Protein AF-A0A965PDK1-F1 (afdb_monomer_lite)

Radius of gyration: 18.81 Å; chains: 1; bounding box: 56×50×44 Å

pLDDT: mean 82.46, std 15.89, range [41.28, 96.88]

Sequence (99 aa):
MPIPIEQLTARRRTVTIEEIGPLVFREPTLAEAQTSAVNPYWWVTTIECPDGTPFLTNPKEAGTIRADLAAALLAEVNRIRPTVAPSEGSGASQAPSNV

Structure (mmCIF, N/CA/C/O backbone):
data_AF-A0A965PDK1-F1
#
_entry.id   AF-A0A965PDK1-F1
#
loop_
_atom_site.group_PDB
_atom_site.id
_atom_site.type_symbol
_atom_site.label_atom_id
_atom_site.label_alt_id
_atom_site.label_comp_id
_atom_site.label_asym_id
_atom_site.label_entity_id
_atom_site.label_seq_id
_atom_site.pdbx_PDB_ins_code
_atom_site.Cartn_x
_atom_site.Cartn_y
_atom_site.Cartn_z
_atom_site.occupancy
_atom_site.B_iso_or_equiv
_atom_site.auth_seq_id
_atom_site.auth_comp_id
_atom_site.auth_asym_id
_atom_site.auth_atom_id
_atom_site.pdbx_PDB_model_num
ATOM 1 N N . MET A 1 1 ? 4.987 -15.908 -29.651 1.00 68.56 1 MET A N 1
ATOM 2 C CA . MET A 1 1 ? 3.858 -14.954 -29.619 1.00 68.56 1 MET A CA 1
ATOM 3 C C . MET A 1 1 ? 4.185 -13.890 -28.578 1.00 68.56 1 MET A C 1
ATOM 5 O O . MET A 1 1 ? 4.682 -14.287 -27.529 1.00 68.56 1 MET A O 1
ATOM 9 N N . PRO A 1 2 ? 4.015 -12.588 -28.859 1.00 82.75 2 PRO A N 1
ATOM 10 C CA . PRO A 1 2 ? 4.267 -11.542 -27.868 1.00 82.75 2 PRO A CA 1
ATOM 11 C C . PRO A 1 2 ? 3.288 -11.656 -26.691 1.00 82.75 2 PRO A C 1
ATOM 13 O O . PRO A 1 2 ? 2.119 -11.984 -26.889 1.00 82.75 2 PRO A O 1
ATOM 16 N N . ILE A 1 3 ? 3.781 -11.408 -25.476 1.00 83.25 3 ILE A N 1
ATOM 17 C CA . ILE A 1 3 ? 2.969 -11.375 -24.252 1.00 83.25 3 ILE A CA 1
ATOM 18 C C . ILE A 1 3 ? 2.403 -9.953 -24.100 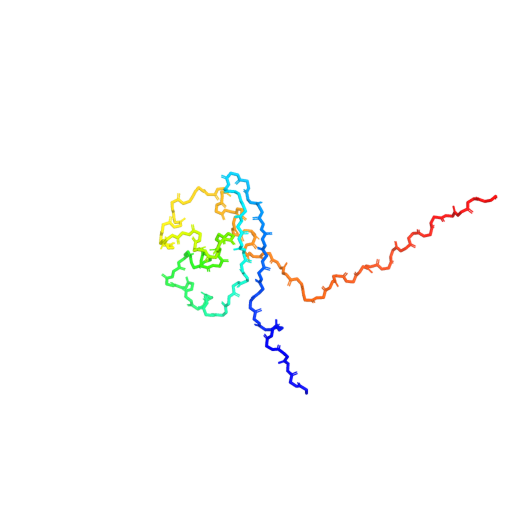1.00 83.25 3 ILE A C 1
ATOM 20 O O . ILE A 1 3 ? 3.189 -9.004 -24.155 1.00 83.25 3 ILE A O 1
ATOM 24 N N . PRO A 1 4 ? 1.082 -9.777 -23.918 1.00 82.88 4 PRO A N 1
ATOM 25 C CA . PRO A 1 4 ? 0.488 -8.466 -23.662 1.00 82.88 4 PRO A CA 1
ATOM 26 C C . PRO A 1 4 ? 1.004 -7.859 -22.352 1.00 82.88 4 PRO A C 1
ATOM 28 O O . PRO A 1 4 ? 1.091 -8.546 -21.332 1.00 82.88 4 PRO A O 1
ATOM 31 N N . ILE A 1 5 ? 1.342 -6.567 -22.366 1.00 78.81 5 ILE A N 1
ATOM 32 C CA . ILE A 1 5 ? 1.963 -5.892 -21.217 1.00 78.81 5 ILE A CA 1
ATOM 33 C C . ILE A 1 5 ? 1.016 -5.814 -20.014 1.00 78.81 5 ILE A C 1
ATOM 35 O O . ILE A 1 5 ? 1.472 -5.840 -18.876 1.00 78.81 5 ILE A O 1
ATOM 39 N N . GLU A 1 6 ? -0.299 -5.805 -20.242 1.00 78.56 6 GLU A N 1
ATOM 40 C CA . GLU A 1 6 ? -1.313 -5.762 -19.183 1.00 78.56 6 GLU A CA 1
ATOM 41 C C . GLU A 1 6 ? -1.330 -7.045 -18.339 1.00 78.56 6 GLU A C 1
ATOM 43 O O . GLU A 1 6 ? -1.838 -7.057 -17.220 1.00 78.56 6 GLU A O 1
ATOM 48 N N . GLN A 1 7 ? -0.756 -8.137 -18.856 1.00 78.69 7 GLN A N 1
ATOM 49 C CA . GLN A 1 7 ? -0.567 -9.377 -18.099 1.00 78.69 7 GLN A CA 1
ATOM 50 C C . GLN A 1 7 ? 0.633 -9.305 -17.146 1.00 78.69 7 GLN A C 1
ATOM 52 O O . GLN A 1 7 ? 0.768 -10.171 -16.284 1.00 78.69 7 GLN A O 1
ATOM 57 N N . LEU A 1 8 ? 1.493 -8.295 -17.305 1.00 80.25 8 LEU A N 1
ATOM 58 C CA . LEU A 1 8 ? 2.748 -8.117 -16.571 1.00 80.25 8 LEU A CA 1
ATOM 59 C C . LEU A 1 8 ? 2.764 -6.840 -15.712 1.00 80.25 8 LEU A C 1
ATOM 61 O O . LEU A 1 8 ? 3.680 -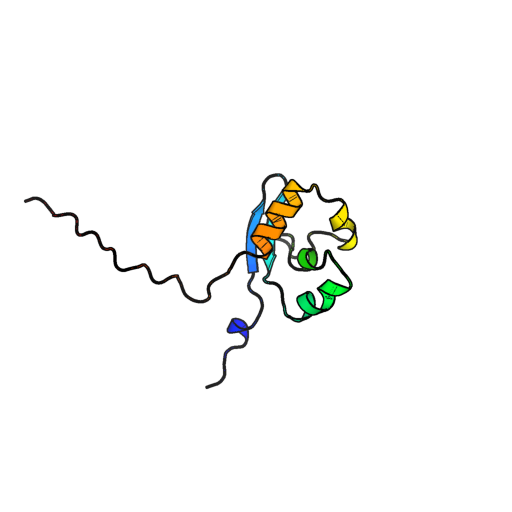6.662 -14.909 1.00 80.25 8 LEU A O 1
ATOM 65 N N . THR A 1 9 ? 1.791 -5.940 -15.875 1.00 84.88 9 THR A N 1
ATOM 66 C CA . THR A 1 9 ? 1.660 -4.724 -15.063 1.00 84.88 9 THR A CA 1
ATOM 67 C C . THR A 1 9 ? 0.844 -4.967 -13.797 1.00 84.88 9 THR A C 1
ATOM 69 O O . THR A 1 9 ? -0.000 -5.859 -13.722 1.00 84.88 9 THR A O 1
ATOM 72 N N . ALA A 1 10 ? 1.117 -4.152 -12.778 1.00 85.44 10 ALA A N 1
ATOM 73 C CA . ALA A 1 10 ? 0.517 -4.301 -11.463 1.00 85.44 10 ALA A CA 1
ATOM 74 C C . ALA A 1 10 ? -0.992 -4.040 -11.478 1.00 85.44 10 ALA A C 1
ATOM 76 O O . ALA A 1 10 ? -1.467 -2.986 -11.917 1.00 85.44 10 ALA A O 1
ATOM 77 N N . ARG A 1 11 ? -1.745 -4.991 -10.933 1.00 87.25 11 ARG A N 1
ATOM 78 C CA . ARG A 1 11 ? -3.209 -4.944 -10.890 1.00 87.25 11 ARG A CA 1
ATOM 79 C C . ARG A 1 11 ? -3.698 -4.099 -9.733 1.00 87.25 11 ARG A C 1
ATOM 81 O O . ARG A 1 11 ? -3.005 -3.956 -8.731 1.00 87.25 11 ARG A O 1
ATOM 88 N N . ARG A 1 12 ? -4.917 -3.574 -9.860 1.00 90.44 12 ARG A N 1
ATOM 89 C CA . ARG A 1 12 ? -5.555 -2.699 -8.869 1.00 90.44 12 ARG A CA 1
ATOM 90 C C . ARG A 1 12 ? -6.883 -3.282 -8.397 1.00 90.44 12 ARG A C 1
ATOM 92 O O . ARG A 1 12 ? -7.583 -3.933 -9.171 1.00 90.44 12 ARG A O 1
ATOM 99 N N . ARG A 1 13 ? -7.241 -3.032 -7.139 1.00 90.81 13 ARG A N 1
ATOM 100 C CA . ARG A 1 13 ? -8.525 -3.422 -6.547 1.00 90.81 13 ARG A CA 1
ATOM 101 C C . ARG A 1 13 ? -8.959 -2.408 -5.496 1.00 90.81 13 ARG A C 1
ATOM 103 O O . ARG A 1 13 ? -8.165 -2.058 -4.632 1.00 90.81 13 ARG A O 1
ATOM 110 N N . THR A 1 14 ? -10.229 -2.024 -5.514 1.00 93.50 14 THR A N 1
ATOM 111 C CA . THR A 1 14 ? -10.830 -1.230 -4.435 1.00 93.50 14 THR A CA 1
ATOM 112 C C . THR A 1 14 ? -11.316 -2.138 -3.307 1.00 93.50 14 THR A C 1
ATOM 114 O O . THR A 1 14 ? -12.010 -3.126 -3.560 1.00 93.50 14 THR A O 1
ATOM 117 N N . VAL A 1 15 ? -10.954 -1.812 -2.069 1.00 93.56 15 VAL A N 1
ATOM 118 C CA . VAL A 1 15 ? -11.339 -2.536 -0.853 1.00 93.56 15 VAL A CA 1
ATOM 119 C C . VAL A 1 15 ? -11.704 -1.529 0.231 1.00 93.56 15 VAL A C 1
ATOM 121 O O . VAL A 1 15 ? -11.002 -0.542 0.428 1.00 93.56 15 VAL A O 1
ATOM 124 N N . THR A 1 16 ? -12.801 -1.783 0.940 1.00 94.31 16 THR A N 1
ATOM 125 C CA . THR A 1 16 ? -13.190 -0.991 2.111 1.00 94.31 16 THR A CA 1
ATOM 126 C C . THR A 1 16 ? -12.500 -1.545 3.347 1.00 94.31 16 THR A C 1
ATOM 128 O O . THR A 1 16 ? -12.711 -2.705 3.698 1.00 94.31 16 THR A O 1
ATOM 131 N N . ILE A 1 17 ? -11.686 -0.718 3.994 1.00 92.19 17 ILE A N 1
ATOM 132 C CA . ILE A 1 17 ? -11.047 -1.028 5.273 1.00 92.19 17 ILE A CA 1
ATOM 133 C C . ILE A 1 17 ? -11.905 -0.437 6.389 1.00 92.19 17 ILE A C 1
ATOM 135 O O . ILE A 1 17 ? -12.375 0.698 6.285 1.00 92.19 17 ILE A O 1
ATOM 139 N N . GLU A 1 18 ? -12.130 -1.214 7.445 1.00 90.12 18 GLU A N 1
ATOM 140 C CA . GLU A 1 18 ? -12.842 -0.746 8.634 1.00 90.12 18 GLU A CA 1
ATOM 141 C C . GLU A 1 18 ? -12.145 0.497 9.217 1.00 90.12 18 GLU A C 1
ATOM 143 O O . GLU A 1 18 ? -10.924 0.616 9.156 1.00 90.12 18 GLU A O 1
ATOM 148 N N . GLU A 1 19 ? -12.920 1.460 9.717 1.00 88.94 19 GLU A N 1
ATOM 149 C CA . GLU A 1 19 ? -12.455 2.762 10.242 1.00 88.94 19 GLU A CA 1
ATOM 150 C C . GLU A 1 19 ? -11.823 3.747 9.230 1.00 88.94 19 GLU A C 1
ATOM 152 O O . GLU A 1 19 ? -11.809 4.945 9.508 1.00 88.94 19 GLU A O 1
ATOM 157 N N . ILE A 1 20 ? -11.348 3.302 8.059 1.00 90.88 20 ILE A N 1
ATOM 158 C CA . ILE A 1 20 ? -10.718 4.177 7.044 1.00 90.88 20 ILE A CA 1
ATOM 159 C C . ILE A 1 20 ? -11.662 4.467 5.871 1.00 90.88 20 ILE A C 1
ATOM 161 O O . ILE A 1 20 ? -11.724 5.591 5.376 1.00 90.88 20 ILE A O 1
ATOM 165 N N . GLY A 1 21 ? -12.412 3.460 5.422 1.00 93.25 21 GLY A N 1
ATOM 166 C CA . GLY A 1 21 ? -13.244 3.540 4.225 1.00 93.25 21 GLY A CA 1
ATOM 167 C C . GLY A 1 21 ? -12.581 2.930 2.980 1.00 93.25 21 GLY A C 1
ATOM 168 O O . GLY A 1 21 ? -11.710 2.062 3.097 1.00 93.25 21 GLY A O 1
ATOM 169 N N . PRO A 1 22 ? -13.051 3.289 1.771 1.00 95.62 22 PRO A N 1
ATOM 170 C CA . PRO A 1 22 ? -12.591 2.681 0.527 1.00 95.62 22 PRO A CA 1
ATOM 171 C C . PRO A 1 22 ? -11.181 3.143 0.153 1.00 95.62 22 PRO A C 1
ATOM 173 O O . PRO A 1 22 ? -10.914 4.337 0.061 1.00 95.62 22 PRO A O 1
ATOM 176 N N . LEU A 1 23 ? -10.311 2.183 -0.144 1.00 96.88 23 LEU A N 1
ATOM 177 C CA . LEU A 1 23 ? -8.959 2.397 -0.652 1.00 96.88 23 LEU A CA 1
ATOM 178 C C . LEU A 1 23 ? -8.719 1.535 -1.891 1.00 96.88 23 LEU A C 1
ATOM 180 O O . LEU A 1 23 ? -9.302 0.462 -2.050 1.00 96.88 23 LEU A O 1
ATOM 184 N N . VAL A 1 24 ? -7.843 1.998 -2.771 1.00 95.56 24 VAL A N 1
ATOM 185 C CA . VAL A 1 24 ? -7.393 1.281 -3.960 1.00 95.56 24 VAL A CA 1
ATOM 186 C C . VAL A 1 24 ? -6.022 0.687 -3.671 1.00 95.56 24 VAL A C 1
ATOM 188 O O . VAL A 1 24 ? -5.060 1.401 -3.419 1.00 95.56 24 VAL A O 1
ATOM 191 N N . PHE A 1 25 ? -5.929 -0.635 -3.738 1.00 94.94 25 PHE A N 1
ATOM 192 C CA . PHE A 1 25 ? -4.698 -1.388 -3.543 1.00 94.94 25 PHE A CA 1
ATOM 193 C C . PHE A 1 25 ? -4.157 -1.851 -4.884 1.00 94.94 25 PHE A C 1
ATOM 195 O O . PHE A 1 25 ? -4.872 -2.490 -5.663 1.00 94.94 25 PHE A O 1
ATOM 202 N N . ARG A 1 26 ? -2.878 -1.591 -5.125 1.00 92.38 26 ARG A N 1
ATOM 203 C CA . ARG A 1 26 ? -2.130 -2.078 -6.278 1.00 92.38 26 ARG A CA 1
ATOM 204 C C . ARG A 1 26 ? -1.175 -3.197 -5.866 1.00 92.38 26 ARG A C 1
ATOM 206 O O . ARG A 1 26 ? -0.666 -3.209 -4.755 1.00 92.38 26 ARG A O 1
ATOM 213 N N . GLU A 1 27 ? -0.910 -4.137 -6.763 1.00 90.69 27 GLU A N 1
ATOM 214 C CA . GLU A 1 27 ? 0.164 -5.108 -6.546 1.00 90.69 27 GLU A CA 1
ATOM 215 C C . GLU A 1 27 ? 1.536 -4.415 -6.455 1.00 90.69 27 GLU A C 1
ATOM 217 O O . GLU A 1 27 ? 1.823 -3.510 -7.253 1.00 90.69 27 GLU A O 1
ATOM 222 N N . PRO A 1 28 ? 2.406 -4.849 -5.530 1.00 89.31 28 PRO A N 1
ATOM 223 C CA . PRO A 1 28 ? 3.803 -4.446 -5.517 1.00 89.31 28 PRO A CA 1
ATOM 224 C C . PRO A 1 28 ? 4.497 -4.719 -6.853 1.00 89.31 28 PRO A C 1
ATOM 226 O O . PRO A 1 28 ? 4.398 -5.807 -7.418 1.00 89.31 28 PRO A O 1
ATOM 229 N N . THR A 1 29 ? 5.243 -3.737 -7.343 1.00 89.38 29 THR A N 1
ATOM 230 C CA . THR A 1 29 ? 6.115 -3.885 -8.512 1.00 89.38 29 THR A CA 1
ATOM 231 C C . THR A 1 29 ? 7.541 -4.237 -8.099 1.00 89.38 29 THR A C 1
ATOM 233 O O . THR A 1 29 ? 7.956 -4.033 -6.957 1.00 89.38 29 THR A O 1
ATOM 236 N N . LEU A 1 30 ? 8.340 -4.705 -9.063 1.00 87.25 30 LEU A N 1
ATOM 237 C CA . LEU A 1 30 ? 9.766 -4.959 -8.847 1.00 87.25 30 LEU A CA 1
ATOM 238 C C . LEU A 1 30 ? 10.520 -3.702 -8.380 1.00 87.25 30 LEU A C 1
ATOM 240 O O . LEU A 1 30 ? 11.397 -3.801 -7.526 1.00 87.25 30 LEU A O 1
ATOM 244 N N . ALA A 1 31 ? 10.162 -2.527 -8.907 1.00 87.38 31 ALA A N 1
ATOM 245 C CA . ALA A 1 31 ? 10.777 -1.262 -8.510 1.00 87.38 31 ALA A CA 1
ATOM 246 C C . ALA A 1 31 ? 10.569 -0.979 -7.013 1.00 87.38 31 ALA A C 1
ATOM 248 O O . ALA A 1 31 ? 11.496 -0.584 -6.314 1.00 87.38 31 ALA A O 1
ATOM 249 N N . GLU A 1 32 ? 9.375 -1.251 -6.491 1.00 88.19 32 GLU A N 1
ATOM 250 C CA . GLU A 1 32 ? 9.053 -1.037 -5.078 1.00 88.19 32 GLU A CA 1
ATOM 251 C C . GLU A 1 32 ? 9.755 -2.053 -4.177 1.00 88.19 32 GLU A C 1
ATOM 253 O O . GLU A 1 32 ? 10.327 -1.680 -3.150 1.00 88.19 32 GLU A O 1
ATOM 258 N N . ALA A 1 33 ? 9.821 -3.315 -4.609 1.00 84.94 33 ALA A N 1
ATOM 259 C CA . ALA A 1 33 ? 10.576 -4.348 -3.910 1.00 84.94 33 ALA A CA 1
ATOM 260 C C . ALA A 1 33 ? 12.067 -3.985 -3.785 1.00 84.94 33 ALA A C 1
ATOM 262 O O . ALA A 1 33 ? 12.667 -4.203 -2.732 1.00 84.94 33 ALA A O 1
ATOM 263 N N . GLN A 1 34 ? 12.660 -3.363 -4.809 1.00 88.31 34 GLN A N 1
ATOM 264 C CA . GLN A 1 34 ? 14.046 -2.881 -4.757 1.00 88.31 34 GLN A CA 1
ATOM 265 C C . GLN A 1 34 ? 14.244 -1.748 -3.742 1.00 88.31 34 GLN A C 1
ATOM 267 O O . GLN A 1 34 ? 15.302 -1.656 -3.121 1.00 88.31 34 GLN A O 1
ATOM 272 N N . THR A 1 35 ? 13.228 -0.911 -3.519 1.00 85.94 35 THR A N 1
ATOM 273 C CA . THR A 1 35 ? 13.296 0.176 -2.527 1.00 85.94 35 THR A CA 1
ATOM 274 C C . THR A 1 35 ? 13.095 -0.281 -1.081 1.00 85.94 35 THR A C 1
ATOM 276 O O . THR A 1 35 ? 13.379 0.487 -0.159 1.00 85.94 35 THR A O 1
ATOM 279 N N . SER A 1 36 ? 12.662 -1.528 -0.861 1.00 83.69 36 SER A N 1
ATOM 280 C CA . SER A 1 36 ? 12.318 -2.054 0.469 1.00 83.69 36 SER A CA 1
ATOM 281 C C . SER A 1 36 ? 13.465 -2.004 1.483 1.00 83.69 36 SER A C 1
ATOM 283 O O . SER A 1 36 ? 13.225 -1.788 2.669 1.00 83.69 36 SER A O 1
ATOM 285 N N . ALA A 1 37 ? 14.714 -2.129 1.021 1.00 82.69 37 ALA A N 1
ATOM 286 C CA . ALA A 1 37 ? 15.899 -2.061 1.875 1.00 82.69 37 ALA A CA 1
ATOM 287 C C . ALA A 1 37 ? 16.140 -0.663 2.477 1.00 82.69 37 ALA A C 1
ATOM 289 O O . ALA A 1 37 ? 16.773 -0.545 3.522 1.00 82.69 37 ALA A O 1
ATOM 290 N N . VAL A 1 38 ? 15.656 0.396 1.818 1.00 86.38 38 VAL A N 1
ATOM 291 C CA . VAL A 1 38 ? 15.889 1.799 2.215 1.00 86.38 38 VAL A CA 1
ATOM 292 C C . VAL A 1 38 ? 14.623 2.433 2.796 1.00 86.38 38 VAL A C 1
ATOM 294 O O . VAL A 1 38 ? 14.702 3.345 3.618 1.00 86.38 38 VAL A O 1
ATOM 297 N N . ASN A 1 39 ? 13.450 1.947 2.391 1.00 86.19 39 ASN A N 1
ATOM 298 C CA . ASN A 1 39 ? 12.162 2.407 2.881 1.00 86.19 39 ASN A CA 1
ATOM 299 C C . ASN A 1 39 ? 11.358 1.222 3.443 1.00 86.19 39 ASN A C 1
ATOM 301 O O . ASN A 1 39 ? 10.712 0.521 2.665 1.00 86.19 39 ASN A O 1
ATOM 305 N N . PRO A 1 40 ? 11.323 1.007 4.771 1.00 85.50 40 PRO A N 1
ATOM 306 C CA . PRO A 1 40 ? 10.553 -0.090 5.366 1.00 85.50 40 PRO A CA 1
ATOM 307 C C . PRO A 1 40 ? 9.037 0.052 5.144 1.00 85.50 40 PRO A C 1
ATOM 309 O O . PRO A 1 40 ? 8.303 -0.929 5.231 1.00 85.50 40 PRO A O 1
ATOM 312 N N . TYR A 1 41 ? 8.567 1.258 4.810 1.00 90.69 41 TYR A N 1
ATOM 313 C CA . TYR A 1 41 ? 7.162 1.575 4.557 1.00 90.69 41 TYR A CA 1
ATOM 314 C C . TYR A 1 41 ? 6.833 1.691 3.066 1.00 90.69 41 TYR A C 1
ATOM 316 O O . TYR A 1 41 ? 5.837 2.306 2.690 1.00 90.69 41 TYR A O 1
ATOM 324 N N . TRP A 1 42 ? 7.668 1.110 2.200 1.00 89.44 42 TRP A N 1
ATOM 325 C CA . TRP A 1 42 ? 7.471 1.119 0.749 1.00 89.44 42 TRP A CA 1
ATOM 326 C C . TRP A 1 42 ? 6.071 0.641 0.343 1.00 89.44 42 TRP A C 1
ATOM 328 O O . TRP A 1 42 ? 5.499 1.166 -0.599 1.00 89.44 42 TRP A O 1
ATOM 338 N N . TRP A 1 43 ? 5.478 -0.300 1.081 1.00 91.00 43 TRP A N 1
ATOM 339 C CA . TRP A 1 43 ? 4.169 -0.877 0.768 1.00 91.00 43 TRP A CA 1
ATOM 340 C C . TRP A 1 43 ? 3.041 0.164 0.732 1.00 91.00 43 TRP A C 1
ATOM 342 O O . TRP A 1 43 ? 2.061 -0.030 0.018 1.00 91.00 43 TRP A O 1
ATOM 352 N N . VAL A 1 44 ? 3.183 1.297 1.425 1.00 93.44 44 VAL A N 1
ATOM 353 C CA . VAL A 1 44 ? 2.197 2.388 1.404 1.00 93.44 44 VAL A CA 1
ATOM 354 C C . VAL A 1 44 ? 2.054 3.019 0.018 1.00 93.44 44 VAL A C 1
ATOM 356 O O . VAL A 1 44 ? 0.968 3.473 -0.326 1.00 93.44 44 VAL A O 1
ATOM 359 N N . THR A 1 45 ? 3.095 2.996 -0.823 1.00 91.50 45 THR A N 1
ATOM 360 C CA . THR A 1 45 ? 3.028 3.546 -2.195 1.00 91.50 45 THR A CA 1
ATOM 361 C C . THR A 1 45 ? 2.147 2.722 -3.132 1.00 91.50 45 THR A C 1
ATOM 363 O O . THR A 1 45 ? 1.877 3.130 -4.262 1.00 91.50 45 THR A O 1
ATOM 366 N N . THR A 1 46 ? 1.698 1.554 -2.675 1.00 93.25 46 THR A N 1
ATOM 367 C CA . THR A 1 46 ? 0.751 0.703 -3.396 1.00 93.25 46 THR A CA 1
ATOM 368 C C . THR A 1 46 ? -0.708 1.020 -3.058 1.00 93.25 46 THR A C 1
ATOM 370 O O . THR A 1 46 ? -1.604 0.384 -3.610 1.00 93.25 46 THR A O 1
ATOM 373 N N . ILE A 1 47 ? -0.954 1.989 -2.170 1.00 95.19 47 ILE A N 1
ATOM 374 C CA . ILE A 1 47 ? -2.280 2.331 -1.660 1.00 95.19 47 ILE A CA 1
ATOM 375 C C . ILE A 1 47 ? -2.641 3.756 -2.088 1.00 95.19 47 ILE A C 1
ATOM 377 O O . ILE A 1 47 ? -1.925 4.720 -1.806 1.00 95.19 47 ILE A O 1
ATOM 381 N N . GLU A 1 48 ? -3.780 3.883 -2.754 1.00 96.31 48 GLU A N 1
ATOM 382 C CA . GLU A 1 48 ? -4.338 5.141 -3.244 1.00 96.31 48 GLU A CA 1
ATOM 383 C C . GLU A 1 48 ? -5.756 5.325 -2.678 1.00 96.31 48 GLU A C 1
ATOM 385 O O . GLU A 1 48 ? -6.466 4.363 -2.373 1.00 96.31 48 GLU A O 1
ATOM 390 N N . CYS A 1 49 ? -6.193 6.569 -2.550 1.00 95.38 49 CYS A N 1
ATOM 391 C CA . CYS A 1 49 ? -7.592 6.908 -2.347 1.00 95.38 49 CYS A CA 1
ATOM 392 C C . CYS A 1 49 ? -8.388 6.652 -3.647 1.00 95.38 49 CYS A C 1
ATOM 394 O O . CYS A 1 49 ? -7.807 6.564 -4.732 1.00 95.38 49 CYS A O 1
ATOM 396 N N . PRO A 1 50 ? -9.730 6.554 -3.592 1.00 94.00 50 PRO A N 1
ATOM 397 C CA . PRO A 1 50 ? -10.554 6.312 -4.782 1.00 94.00 50 PRO A CA 1
ATOM 398 C C . PRO A 1 50 ? -10.453 7.394 -5.866 1.00 94.00 50 PRO A C 1
ATOM 400 O O . PRO A 1 50 ? -10.768 7.130 -7.024 1.00 94.00 50 PRO A O 1
ATOM 403 N N . ASP A 1 51 ? -10.024 8.600 -5.498 1.00 92.75 51 ASP A N 1
ATOM 404 C CA . ASP A 1 51 ? -9.770 9.724 -6.404 1.00 92.75 51 ASP A CA 1
ATOM 405 C C . ASP A 1 51 ? -8.366 9.690 -7.044 1.00 92.75 51 ASP A C 1
ATOM 407 O O . ASP A 1 51 ? -8.020 10.575 -7.826 1.00 92.75 51 ASP A O 1
ATOM 411 N N . GLY A 1 52 ? -7.564 8.665 -6.738 1.00 90.50 52 GLY A N 1
ATOM 412 C CA . GLY A 1 52 ? -6.203 8.483 -7.241 1.00 90.50 52 GLY A CA 1
ATOM 413 C C . GLY A 1 52 ? -5.133 9.246 -6.459 1.00 90.50 52 GLY A C 1
ATOM 414 O O . GLY A 1 52 ? -3.960 9.191 -6.832 1.00 90.50 52 GLY A O 1
ATOM 415 N N . THR A 1 53 ? -5.493 9.953 -5.383 1.00 94.25 53 THR A N 1
ATOM 416 C CA . THR A 1 53 ? -4.498 10.578 -4.502 1.00 94.25 53 THR A CA 1
ATOM 417 C C . THR A 1 53 ? -3.778 9.525 -3.647 1.00 94.25 53 THR A C 1
ATOM 419 O O . THR A 1 53 ? -4.326 8.451 -3.395 1.00 94.25 53 THR A O 1
ATOM 422 N N . PRO A 1 54 ? -2.535 9.774 -3.197 1.00 93.88 54 PRO A N 1
ATOM 423 C CA . PRO A 1 54 ? -1.838 8.852 -2.302 1.00 93.88 54 PRO A CA 1
ATOM 424 C C . PRO A 1 54 ? -2.587 8.664 -0.977 1.00 93.88 54 PRO A C 1
ATOM 426 O O . PRO A 1 54 ? -3.100 9.634 -0.424 1.00 93.88 54 PRO A O 1
ATOM 429 N N . PHE A 1 55 ? -2.570 7.448 -0.419 1.00 94.00 55 PHE A N 1
ATOM 430 C CA . PHE A 1 55 ? -3.136 7.189 0.913 1.00 94.00 55 PHE A CA 1
ATOM 431 C C . PHE A 1 55 ? -2.478 8.041 2.012 1.00 94.00 55 PHE A C 1
ATOM 433 O O . PHE A 1 55 ? -3.163 8.571 2.883 1.00 94.00 55 PHE A O 1
ATOM 440 N N . LEU A 1 56 ? -1.151 8.199 1.951 1.00 92.88 56 LEU A N 1
ATOM 441 C CA . LEU A 1 56 ? -0.395 9.124 2.793 1.00 92.88 56 LEU A CA 1
ATOM 442 C C . LEU A 1 56 ? 0.374 10.110 1.919 1.00 92.88 56 LEU A C 1
ATOM 444 O O . LEU A 1 56 ? 1.089 9.710 1.000 1.00 92.88 56 LEU A O 1
ATOM 448 N N . THR A 1 57 ? 0.309 11.393 2.269 1.00 87.88 57 THR A N 1
ATOM 449 C CA . THR A 1 57 ? 1.086 12.457 1.615 1.00 87.88 57 THR A CA 1
ATOM 450 C C . THR A 1 57 ? 2.593 12.237 1.772 1.00 87.88 57 THR A C 1
ATOM 452 O O . THR A 1 57 ? 3.375 12.600 0.895 1.00 87.88 57 THR A O 1
ATOM 455 N N . ASN A 1 58 ? 3.005 11.619 2.883 1.00 87.00 58 ASN A N 1
ATOM 456 C CA . ASN A 1 58 ? 4.384 11.258 3.176 1.00 87.00 58 ASN A CA 1
ATOM 457 C C . ASN A 1 58 ? 4.467 9.794 3.649 1.00 87.00 58 ASN A C 1
ATOM 459 O O . ASN A 1 58 ? 4.088 9.494 4.782 1.00 87.00 58 ASN A O 1
ATOM 463 N N . PRO A 1 59 ? 5.031 8.873 2.845 1.00 84.12 59 PRO A N 1
ATOM 464 C CA . PRO A 1 59 ? 5.142 7.460 3.214 1.00 84.12 59 PRO A CA 1
ATOM 465 C C . PRO A 1 59 ? 5.929 7.194 4.506 1.00 84.12 59 PRO A C 1
ATOM 467 O O . PRO A 1 59 ? 5.758 6.147 5.123 1.00 84.12 59 PRO A O 1
ATOM 470 N N . LYS A 1 60 ? 6.785 8.127 4.951 1.00 83.00 60 LYS A N 1
ATOM 471 C CA . LYS A 1 60 ? 7.535 7.981 6.211 1.00 83.00 60 LYS A CA 1
ATOM 472 C C . LYS A 1 60 ? 6.642 8.056 7.450 1.00 83.00 60 LYS A C 1
ATOM 474 O O . LYS A 1 60 ? 7.034 7.561 8.503 1.00 83.00 60 LYS A O 1
ATOM 479 N N . GLU A 1 61 ? 5.455 8.645 7.326 1.00 89.00 61 GLU A N 1
ATOM 480 C CA . GLU A 1 61 ? 4.477 8.738 8.414 1.00 89.00 61 GLU A CA 1
ATOM 481 C C . GLU A 1 61 ? 3.770 7.408 8.674 1.00 89.00 61 GLU A C 1
ATOM 483 O O . GLU A 1 61 ? 3.130 7.250 9.705 1.00 89.00 61 GLU A O 1
ATOM 488 N N . ALA A 1 62 ? 3.955 6.403 7.816 1.00 90.69 62 ALA A N 1
ATOM 489 C CA . ALA A 1 62 ? 3.370 5.080 8.003 1.00 90.69 62 ALA A CA 1
ATOM 490 C C . ALA A 1 62 ? 3.750 4.412 9.336 1.00 90.69 62 ALA A C 1
ATOM 492 O O . ALA A 1 62 ? 2.995 3.591 9.848 1.00 90.69 62 ALA A O 1
ATOM 493 N N . GLY A 1 63 ? 4.893 4.785 9.926 1.00 91.12 63 GLY A N 1
ATOM 494 C CA . GLY A 1 63 ? 5.313 4.305 11.246 1.00 91.12 63 GLY A CA 1
ATOM 495 C C . GLY A 1 63 ? 4.423 4.763 12.408 1.00 91.12 63 GLY A C 1
ATOM 496 O O . GLY A 1 63 ? 4.582 4.256 13.514 1.00 91.12 63 GLY A O 1
ATOM 497 N N . THR A 1 64 ? 3.506 5.708 12.185 1.00 93.00 64 THR A N 1
ATOM 498 C CA . THR A 1 64 ? 2.549 6.183 13.198 1.00 93.00 64 THR A CA 1
ATOM 499 C C . THR A 1 64 ? 1.164 5.547 13.059 1.00 93.00 64 THR A C 1
ATOM 501 O O . THR A 1 64 ? 0.311 5.755 13.924 1.00 93.00 64 THR A O 1
ATOM 504 N N . ILE A 1 65 ? 0.928 4.754 12.004 1.00 93.62 65 ILE A N 1
ATOM 505 C CA . ILE A 1 65 ? -0.330 4.026 11.813 1.00 93.62 65 ILE A CA 1
ATOM 506 C C . ILE A 1 65 ? -0.497 3.028 12.964 1.00 93.62 65 ILE A C 1
ATOM 508 O O . ILE A 1 65 ? 0.443 2.318 13.331 1.00 93.62 65 ILE A O 1
ATOM 512 N N . ARG A 1 66 ? -1.712 2.944 13.522 1.00 94.94 66 ARG A N 1
ATOM 513 C CA . ARG A 1 66 ? -2.041 1.929 14.531 1.00 94.94 66 ARG A CA 1
ATOM 514 C C . ARG A 1 66 ? -1.728 0.526 13.998 1.00 94.94 66 ARG A C 1
ATOM 516 O O . ARG A 1 66 ? -2.028 0.205 12.850 1.00 94.94 66 ARG A O 1
ATOM 523 N N . ALA A 1 67 ? -1.137 -0.315 14.843 1.00 93.06 67 ALA A N 1
ATOM 524 C CA . ALA A 1 67 ? -0.608 -1.613 14.424 1.00 93.06 67 ALA A CA 1
ATOM 525 C C . ALA A 1 67 ? -1.673 -2.556 13.828 1.00 93.06 67 ALA A C 1
ATOM 527 O O . ALA A 1 67 ? -1.377 -3.308 12.903 1.00 93.06 67 ALA A O 1
ATOM 528 N N . ASP A 1 68 ? -2.908 -2.498 14.325 1.00 93.00 68 ASP A N 1
ATOM 529 C CA . ASP A 1 68 ? -4.049 -3.268 13.826 1.00 93.00 68 ASP A CA 1
ATOM 530 C C . ASP A 1 68 ? -4.472 -2.837 12.414 1.00 93.00 68 ASP A C 1
ATOM 532 O O . ASP A 1 68 ? -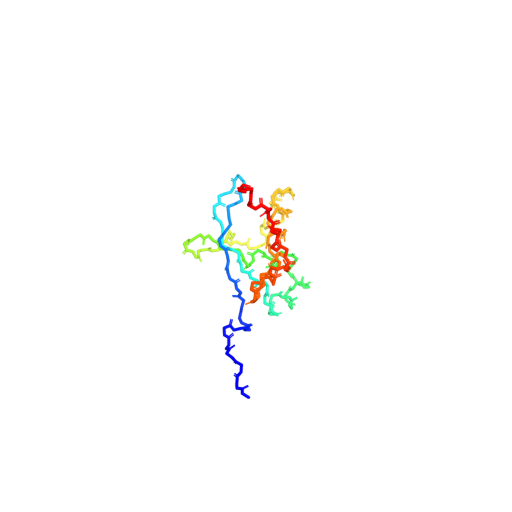4.611 -3.679 11.524 1.00 93.00 68 ASP A O 1
ATOM 536 N N . LEU A 1 69 ? -4.580 -1.527 12.171 1.00 93.62 69 LEU A N 1
ATOM 537 C CA . LEU A 1 69 ? -4.855 -0.985 10.839 1.00 93.62 69 LEU A CA 1
ATOM 538 C C . LEU A 1 69 ? -3.720 -1.310 9.865 1.00 93.62 69 LEU A C 1
ATOM 540 O O . LEU A 1 69 ? -3.974 -1.763 8.751 1.00 93.62 69 LEU A O 1
ATOM 544 N N . ALA A 1 70 ? -2.464 -1.146 10.287 1.00 93.31 70 ALA A N 1
ATOM 545 C CA . ALA A 1 70 ? -1.309 -1.491 9.463 1.00 9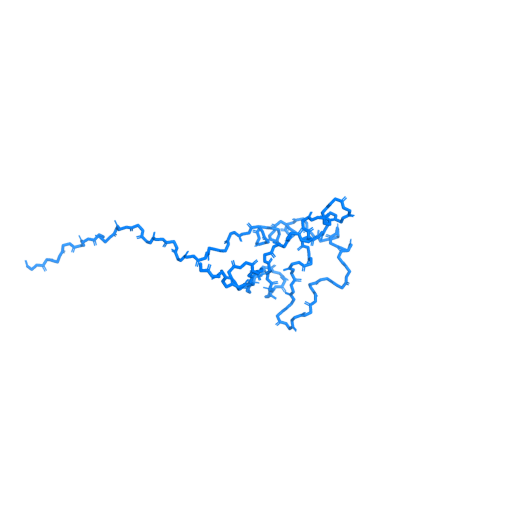3.31 70 ALA A CA 1
ATOM 546 C C . ALA A 1 70 ? -1.313 -2.977 9.064 1.00 93.31 70 ALA A C 1
ATOM 548 O O . ALA A 1 70 ? -1.025 -3.301 7.912 1.00 93.31 70 ALA A O 1
ATOM 549 N N . ALA A 1 71 ? -1.695 -3.876 9.979 1.00 92.44 71 ALA A N 1
ATOM 550 C CA . ALA A 1 71 ? -1.830 -5.300 9.689 1.00 92.44 71 ALA A CA 1
ATOM 551 C C . ALA A 1 71 ? -2.925 -5.579 8.644 1.00 92.44 71 ALA A C 1
ATOM 553 O O . ALA A 1 71 ? -2.691 -6.351 7.713 1.00 92.44 71 ALA A O 1
ATOM 554 N N . ALA A 1 72 ? -4.086 -4.924 8.749 1.00 92.75 72 ALA A N 1
ATOM 555 C CA . ALA A 1 72 ? -5.168 -5.057 7.772 1.00 92.75 72 ALA A CA 1
ATOM 556 C C . ALA A 1 72 ? -4.755 -4.553 6.376 1.00 92.75 72 ALA A C 1
ATOM 558 O O . ALA A 1 72 ? -4.990 -5.231 5.373 1.00 92.75 72 ALA A O 1
ATOM 559 N N . LEU A 1 73 ? -4.083 -3.399 6.311 1.00 94.25 73 LEU A N 1
ATOM 560 C CA . LEU A 1 73 ? -3.565 -2.835 5.062 1.00 94.25 73 LEU A CA 1
ATOM 561 C C . LEU A 1 73 ? -2.524 -3.763 4.420 1.00 94.25 73 LEU A C 1
ATOM 563 O O . LEU A 1 73 ? -2.642 -4.104 3.243 1.00 94.25 73 LEU A O 1
ATOM 567 N N . LEU A 1 74 ? -1.538 -4.227 5.194 1.00 92.56 74 LEU A N 1
ATOM 568 C CA . LEU A 1 74 ? -0.502 -5.150 4.720 1.00 92.56 74 LEU A CA 1
ATOM 569 C C . LEU A 1 74 ? -1.077 -6.487 4.245 1.00 92.56 74 LEU A C 1
ATOM 571 O O . LEU A 1 74 ? -0.585 -7.048 3.263 1.00 92.56 74 LEU A O 1
ATOM 575 N N . ALA A 1 75 ? -2.108 -7.006 4.912 1.00 92.38 75 ALA A N 1
ATOM 576 C CA . ALA A 1 75 ? -2.779 -8.227 4.482 1.00 92.38 75 ALA A CA 1
ATOM 577 C C . ALA A 1 75 ? -3.397 -8.066 3.085 1.00 92.38 75 ALA A C 1
ATOM 579 O O . ALA A 1 75 ? -3.278 -8.970 2.257 1.00 92.38 75 ALA A O 1
ATOM 580 N N . GLU A 1 76 ? -4.006 -6.914 2.787 1.00 92.81 76 GLU A N 1
ATOM 581 C CA . GLU A 1 76 ? -4.584 -6.669 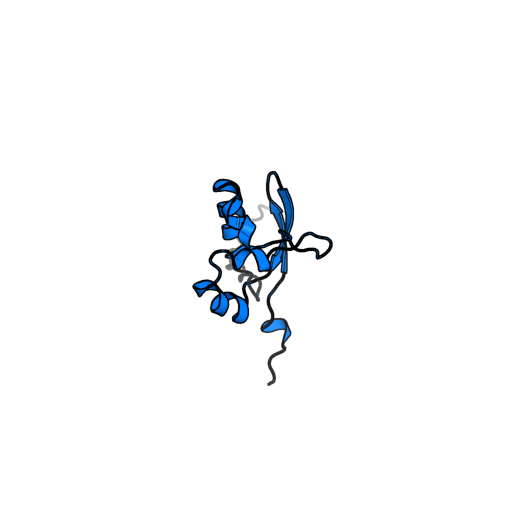1.464 1.00 92.81 76 GLU A CA 1
ATOM 582 C C . GLU A 1 76 ? -3.521 -6.351 0.400 1.00 92.81 76 GLU A C 1
ATOM 584 O O . GLU A 1 76 ? -3.677 -6.794 -0.739 1.00 92.81 76 GLU A O 1
ATOM 589 N N . VAL A 1 77 ? -2.418 -5.674 0.753 1.00 91.94 77 VAL A N 1
ATOM 590 C CA . VAL A 1 77 ? -1.260 -5.478 -0.148 1.00 91.94 77 VAL A CA 1
ATOM 591 C C . VAL A 1 77 ? -0.682 -6.820 -0.606 1.00 91.94 77 VAL A C 1
ATOM 593 O O . VAL A 1 77 ? -0.378 -6.996 -1.784 1.00 91.94 77 VAL A O 1
ATOM 596 N N . ASN A 1 78 ? -0.565 -7.789 0.305 1.00 89.06 78 ASN A N 1
ATOM 597 C CA . ASN A 1 78 ? 0.001 -9.111 0.014 1.00 89.06 78 ASN A CA 1
ATOM 598 C C . ASN A 1 78 ?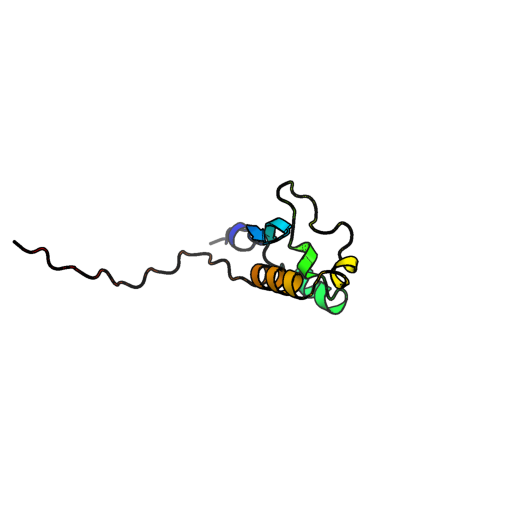 -1.012 -10.103 -0.582 1.00 89.06 78 ASN A C 1
ATOM 600 O O . ASN A 1 78 ? -0.672 -11.256 -0.861 1.00 89.06 78 ASN A O 1
ATOM 604 N N . ARG A 1 79 ? -2.272 -9.698 -0.763 1.00 89.81 79 ARG A N 1
ATOM 605 C CA . ARG A 1 79 ? -3.320 -10.597 -1.236 1.00 89.81 79 ARG A CA 1
ATOM 606 C C . ARG A 1 79 ? -3.130 -10.922 -2.713 1.00 89.81 79 ARG A C 1
ATOM 608 O O . ARG A 1 79 ? -3.171 -10.036 -3.561 1.00 89.81 79 ARG A O 1
ATOM 615 N N . ILE A 1 80 ? -3.027 -12.215 -3.019 1.00 84.06 80 ILE A N 1
ATOM 616 C CA . ILE A 1 80 ? -2.915 -12.722 -4.393 1.00 84.06 80 ILE A CA 1
ATOM 617 C C . ILE A 1 80 ? -4.108 -12.247 -5.231 1.00 84.06 80 ILE A C 1
ATOM 619 O O . ILE A 1 80 ? -5.261 -12.337 -4.797 1.00 84.06 80 ILE A O 1
ATOM 623 N N . ARG A 1 81 ? -3.833 -11.781 -6.455 1.00 81.88 81 ARG A N 1
ATOM 624 C CA . ARG A 1 81 ? -4.851 -11.381 -7.438 1.00 81.88 81 ARG A CA 1
ATOM 625 C C . ARG A 1 81 ? -4.731 -12.271 -8.681 1.00 81.88 81 ARG A C 1
ATOM 627 O O . ARG A 1 81 ? -3.971 -11.946 -9.592 1.00 81.88 81 ARG A O 1
ATOM 634 N N . PRO A 1 82 ? -5.447 -13.412 -8.726 1.00 67.06 82 PRO A N 1
ATOM 635 C CA . PRO A 1 82 ? -5.295 -14.413 -9.782 1.00 67.06 82 PRO A CA 1
ATOM 636 C C . PRO A 1 82 ? -5.573 -13.857 -11.184 1.00 67.06 82 PRO A C 1
ATOM 638 O O . PRO A 1 82 ? -6.435 -13.002 -11.378 1.00 67.06 82 PRO A O 1
ATOM 641 N N . THR A 1 83 ? -4.827 -14.331 -12.182 1.00 62.12 83 THR A N 1
ATOM 642 C CA . THR A 1 83 ? -4.984 -13.986 -13.611 1.00 62.12 83 THR A CA 1
ATOM 643 C C . THR A 1 83 ? -6.091 -14.780 -14.295 1.00 62.12 83 THR A C 1
ATOM 645 O O . THR A 1 83 ? -6.661 -14.316 -15.277 1.00 62.12 83 THR A O 1
ATOM 648 N N . VAL A 1 84 ? -6.404 -15.952 -13.753 1.00 60.53 84 VAL A N 1
ATOM 649 C CA . VAL A 1 84 ? -7.435 -16.870 -14.222 1.00 60.53 84 VAL A CA 1
ATOM 650 C C . VAL A 1 84 ? -8.373 -17.099 -13.045 1.00 60.53 84 VAL A C 1
ATOM 652 O O . VAL A 1 84 ? -7.901 -17.213 -11.908 1.00 60.53 84 VAL A O 1
ATOM 655 N N . ALA A 1 85 ? -9.686 -17.134 -13.294 1.00 53.25 85 ALA A N 1
ATOM 656 C CA . ALA A 1 85 ? -10.629 -17.573 -12.272 1.00 53.25 85 ALA A CA 1
ATOM 657 C C . ALA A 1 85 ? -10.134 -18.925 -11.727 1.00 53.25 85 ALA A C 1
ATOM 659 O O . ALA A 1 85 ? -9.722 -19.767 -12.531 1.00 53.25 85 ALA A O 1
ATOM 660 N N . PRO A 1 86 ? -10.090 -19.131 -10.400 1.00 52.62 86 PRO A N 1
ATOM 661 C CA . PRO A 1 86 ? -9.754 -20.444 -9.873 1.00 52.62 86 PRO A CA 1
ATOM 662 C C . PRO A 1 86 ? -10.683 -21.446 -10.556 1.00 52.62 86 PRO A C 1
ATOM 664 O O . PRO A 1 86 ? -11.893 -21.232 -10.535 1.00 52.62 86 PRO A O 1
ATOM 667 N N . SER A 1 87 ? -10.130 -22.468 -11.226 1.00 47.56 87 SER A N 1
ATOM 668 C CA . SER A 1 87 ? -10.947 -23.543 -11.793 1.00 47.56 87 SER A CA 1
ATOM 669 C C . SER A 1 87 ? -11.873 -24.011 -10.687 1.00 47.56 87 SER A C 1
ATOM 671 O O . SER A 1 87 ? -11.399 -24.543 -9.681 1.00 47.56 87 SER A O 1
ATOM 673 N N . GLU A 1 88 ? -13.172 -23.771 -10.846 1.00 51.62 88 GLU A N 1
ATOM 674 C CA . GLU A 1 88 ? -14.172 -24.361 -9.979 1.00 51.62 88 GLU A CA 1
ATOM 675 C C . GLU A 1 88 ? -13.954 -25.868 -10.080 1.00 51.62 88 GLU A C 1
ATOM 677 O O . GLU A 1 88 ? -14.127 -26.475 -11.140 1.00 51.62 88 GLU A O 1
ATOM 682 N N . GLY A 1 89 ? -13.436 -26.456 -9.001 1.00 44.50 89 GLY A N 1
ATOM 683 C CA . GLY A 1 89 ? -13.280 -27.895 -8.908 1.00 44.50 89 GLY A CA 1
ATOM 684 C C . GLY A 1 89 ? -14.628 -28.517 -9.237 1.00 44.50 89 GLY A C 1
ATOM 685 O O . GLY A 1 89 ? -15.642 -28.115 -8.670 1.00 44.50 89 GLY A O 1
ATOM 686 N N . SER A 1 90 ? -14.641 -29.444 -10.195 1.00 49.94 90 SER A N 1
ATOM 687 C CA . SER A 1 90 ? -15.831 -30.169 -10.628 1.00 49.94 90 SER A CA 1
ATOM 688 C C . SER A 1 90 ? -16.492 -30.862 -9.438 1.00 49.94 90 SER A C 1
ATOM 690 O O . SER A 1 90 ? -16.151 -31.979 -9.068 1.00 49.94 90 SER A O 1
ATOM 692 N N . GLY A 1 91 ? -17.434 -30.158 -8.828 1.00 46.25 91 GLY A N 1
ATOM 693 C CA . GLY A 1 91 ? -18.265 -30.598 -7.723 1.00 46.25 91 GLY A CA 1
ATOM 694 C C . GLY A 1 91 ? -19.707 -30.209 -8.001 1.00 46.25 91 GLY A C 1
ATOM 695 O O . GLY A 1 91 ? -20.385 -29.682 -7.125 1.00 46.25 91 GLY A O 1
ATOM 696 N N . ALA A 1 92 ? -20.173 -30.439 -9.233 1.00 41.28 92 ALA A N 1
ATOM 697 C CA . ALA A 1 92 ? -21.597 -30.494 -9.517 1.00 41.28 92 ALA A CA 1
ATOM 698 C C . ALA A 1 92 ? -22.171 -31.682 -8.731 1.00 41.28 92 ALA A C 1
ATOM 700 O O . ALA A 1 92 ? -22.231 -32.808 -9.221 1.00 41.28 92 ALA A O 1
ATOM 701 N N . SER A 1 93 ? -22.538 -31.429 -7.473 1.00 46.88 93 SER A N 1
ATOM 702 C CA . SER A 1 93 ? -23.437 -32.295 -6.724 1.00 46.88 93 SER A CA 1
ATOM 703 C C . SER A 1 93 ? -24.738 -32.361 -7.513 1.00 46.88 93 SER A C 1
ATOM 705 O O . SER A 1 93 ? -25.552 -31.441 -7.469 1.00 46.88 93 SER A O 1
ATOM 707 N N . GLN A 1 94 ? -24.909 -33.437 -8.278 1.00 44.69 94 GLN A N 1
ATOM 708 C CA . GLN A 1 94 ? -26.214 -33.854 -8.762 1.00 44.69 94 GLN A CA 1
ATOM 709 C C . GLN A 1 94 ? -27.072 -34.147 -7.531 1.00 44.69 94 GLN A C 1
ATOM 711 O O . GLN A 1 94 ? -26.960 -35.205 -6.916 1.00 44.69 94 GLN A O 1
ATOM 716 N N . ALA A 1 95 ? -27.913 -33.191 -7.147 1.00 45.38 95 ALA A N 1
ATOM 717 C CA . ALA A 1 95 ? -29.051 -33.496 -6.301 1.00 45.38 95 ALA A CA 1
ATOM 718 C C . ALA A 1 95 ? -30.009 -34.388 -7.120 1.00 45.38 95 ALA A C 1
ATOM 720 O O . ALA A 1 95 ? -30.339 -34.026 -8.256 1.00 45.38 95 ALA A O 1
ATOM 721 N N . PRO A 1 96 ? -30.445 -35.551 -6.606 1.00 50.69 96 PRO A N 1
ATOM 722 C CA . PRO A 1 96 ? -31.415 -36.378 -7.306 1.00 50.69 96 PRO A CA 1
ATOM 723 C C . PRO A 1 96 ? -32.747 -35.624 -7.379 1.00 50.69 96 PRO A C 1
ATOM 725 O O . PRO A 1 96 ? -33.294 -35.197 -6.363 1.00 50.69 96 PRO A O 1
ATOM 728 N N . SER A 1 97 ? -33.258 -35.436 -8.595 1.00 50.09 97 SER A N 1
ATOM 729 C CA . SER A 1 97 ? -34.620 -34.948 -8.810 1.00 50.09 97 SER A CA 1
ATOM 730 C C . SER A 1 97 ? -35.582 -36.098 -8.525 1.00 50.09 97 SER A C 1
ATOM 732 O O . SER A 1 97 ? -35.615 -37.070 -9.275 1.00 50.09 97 SER A O 1
ATOM 734 N N . ASN A 1 98 ? -36.319 -36.007 -7.419 1.00 48.31 98 ASN A N 1
ATOM 735 C CA . ASN A 1 98 ? -37.421 -36.917 -7.117 1.00 48.31 98 ASN A CA 1
ATOM 736 C C . ASN A 1 98 ? -38.554 -36.697 -8.132 1.00 48.31 98 ASN A C 1
ATOM 738 O O . ASN A 1 98 ? -39.041 -35.571 -8.266 1.00 48.31 98 ASN A O 1
ATOM 742 N N . VAL A 1 99 ? -38.976 -37.778 -8.789 1.00 50.12 99 VAL A N 1
ATOM 743 C CA . VAL A 1 99 ? -40.290 -37.940 -9.432 1.00 50.12 99 VAL A CA 1
ATOM 744 C C . VAL A 1 99 ? -40.988 -39.091 -8.729 1.00 50.12 99 VAL A C 1
ATOM 746 O O . VAL A 1 99 ? -40.305 -40.116 -8.506 1.00 50.12 99 VAL A O 1
#

Secondary structure (DSSP, 8-state):
-PPPGGGTSPPEEEEEETTTEEEEEEPPPHHHHHHTTT-TTGGGGGEE-TTS-BSSSSGGGGGGS-HHHHHHHHHHHT----SS-----S---------

Foldseek 3Di:
DDDDCVVVAWDWDWDQDPPPGIKIFTADDPVLVVCCVVQVQSRQQRIAHPVRHRPDPDSNCLVVPDPVSNVVSVCVNPDDDDPDDPPPPPPPPPDDDDD